Protein AF-A0A1G0HAV5-F1 (afdb_monomer_lite)

Radius of gyration: 28.21 Å; chains: 1; bounding box: 54×34×81 Å

pLDDT: mean 79.57, std 13.8, range [48.22, 93.81]

Secondary structure (DSSP, 8-state):
-EEEEE--S-TTS---EEEEE-----SS-HHHHHTPPTTEEEE--SSSPPPEEEE---------S-S---S---

Structure (mmCIF, N/CA/C/O backbone):
data_AF-A0A1G0HAV5-F1
#
_entry.id   AF-A0A1G0HAV5-F1
#
loop_
_atom_site.group_PDB
_atom_site.id
_atom_site.type_symbol
_atom_site.label_atom_id
_atom_site.label_alt_id
_atom_site.label_comp_id
_atom_site.label_asym_id
_atom_site.label_entity_id
_atom_site.label_seq_id
_atom_site.pdbx_PDB_ins_code
_atom_site.Cartn_x
_atom_site.Cartn_y
_atom_site.Cartn_z
_atom_site.occupancy
_atom_site.B_iso_or_equiv
_atom_site.auth_seq_id
_atom_site.auth_comp_id
_atom_site.auth_asym_id
_atom_site.auth_atom_id
_atom_site.pdbx_PDB_model_num
ATOM 1 N N . MET A 1 1 ? -13.048 5.562 22.653 1.00 52.09 1 MET A N 1
ATOM 2 C CA . MET A 1 1 ? -13.517 5.259 24.020 1.00 52.09 1 MET A CA 1
ATOM 3 C C . MET A 1 1 ? -15.004 5.526 24.042 1.00 52.09 1 MET A C 1
ATOM 5 O O . MET A 1 1 ? -15.400 6.580 23.562 1.00 52.09 1 MET A O 1
ATOM 9 N N . LYS A 1 2 ? -15.819 4.560 24.462 1.00 53.62 2 LYS A N 1
ATOM 10 C CA . LYS A 1 2 ? -17.258 4.764 24.637 1.00 53.62 2 LYS A CA 1
ATOM 11 C C . LYS A 1 2 ? -17.540 4.432 26.095 1.00 53.62 2 LYS A C 1
ATOM 13 O O . LYS A 1 2 ? -17.288 3.304 26.508 1.00 53.62 2 LYS A O 1
ATOM 18 N N . GLU A 1 3 ? -17.938 5.433 26.863 1.00 63.91 3 GLU A N 1
ATOM 19 C CA . GLU A 1 3 ? -18.267 5.264 28.275 1.00 63.91 3 GLU A CA 1
ATOM 20 C C . GLU A 1 3 ? -19.779 5.114 28.367 1.00 63.91 3 GLU A C 1
ATOM 22 O O . GLU A 1 3 ? -20.523 5.967 27.881 1.00 63.91 3 GLU A O 1
ATOM 27 N N . ASN A 1 4 ? -20.235 3.976 28.888 1.00 63.28 4 ASN A N 1
ATOM 28 C CA . ASN A 1 4 ? -21.653 3.729 29.095 1.00 63.28 4 ASN A CA 1
ATOM 29 C C . ASN A 1 4 ? -21.950 3.951 30.578 1.00 63.28 4 ASN A C 1
ATOM 31 O O . ASN A 1 4 ? -21.451 3.203 31.426 1.00 63.28 4 ASN A O 1
ATOM 35 N N . ILE A 1 5 ? -22.708 5.010 30.865 1.00 61.75 5 ILE A N 1
ATOM 36 C CA . ILE A 1 5 ? -23.114 5.400 32.213 1.00 61.75 5 ILE A CA 1
ATOM 37 C C . ILE A 1 5 ? -24.605 5.098 32.338 1.00 61.75 5 ILE A C 1
ATOM 39 O O . ILE A 1 5 ? -25.436 5.746 31.704 1.00 61.75 5 ILE A O 1
ATOM 43 N N . SER A 1 6 ? -24.943 4.094 33.144 1.00 64.81 6 SER A N 1
ATOM 44 C CA . SER A 1 6 ? -26.331 3.742 33.445 1.00 64.81 6 SER A CA 1
ATOM 45 C C . SER A 1 6 ? -26.740 4.321 34.799 1.00 64.81 6 SER A C 1
ATOM 47 O O . SER A 1 6 ? -26.138 3.977 35.820 1.00 64.81 6 SER A O 1
ATOM 49 N N . TYR A 1 7 ? -27.781 5.154 34.816 1.00 64.12 7 TYR A N 1
ATOM 50 C CA . TYR A 1 7 ? -28.392 5.682 36.037 1.00 64.12 7 TYR A CA 1
ATOM 51 C C . TYR A 1 7 ? -29.659 4.879 36.362 1.00 64.12 7 TYR A C 1
ATOM 53 O O . TYR A 1 7 ? -30.521 4.716 35.504 1.00 64.12 7 TYR A O 1
ATOM 61 N N . SER A 1 8 ? -29.768 4.360 37.587 1.00 60.12 8 SER A N 1
ATOM 62 C CA . SER A 1 8 ? -30.996 3.738 38.107 1.00 60.12 8 SER A CA 1
ATOM 63 C C . SER A 1 8 ? -31.650 4.664 39.140 1.00 60.12 8 SER A C 1
ATOM 65 O O . SER A 1 8 ? -30.949 5.220 39.990 1.00 60.12 8 SER A O 1
ATOM 67 N N . GLU A 1 9 ? -32.973 4.846 39.056 1.00 63.28 9 GLU A N 1
ATOM 68 C CA . GLU A 1 9 ? -33.796 5.795 39.838 1.00 63.28 9 GLU A CA 1
ATOM 69 C C . GLU A 1 9 ? -33.965 5.438 41.336 1.00 63.28 9 GLU A C 1
ATOM 71 O O . GLU A 1 9 ? -35.070 5.395 41.866 1.00 63.28 9 GLU A O 1
ATOM 76 N N . SER A 1 10 ? -32.884 5.183 42.074 1.00 56.66 10 SER A N 1
ATOM 77 C CA . SER A 1 10 ? -32.961 5.042 43.537 1.00 56.66 10 SER A CA 1
ATOM 78 C C . SER A 1 10 ? -31.701 5.578 44.208 1.00 56.66 10 SER A C 1
ATOM 80 O O . SER A 1 10 ? -30.828 4.813 44.617 1.00 56.66 10 SER A O 1
ATOM 82 N N . SER A 1 11 ? -31.643 6.898 44.389 1.00 58.16 11 SER A N 1
ATOM 83 C CA . SER A 1 11 ? -30.506 7.655 44.939 1.00 58.16 11 SER A CA 1
ATOM 84 C C . SER A 1 11 ? -29.935 7.140 46.273 1.00 58.16 11 SER A C 1
ATOM 86 O O . SER A 1 11 ? -28.771 7.399 46.557 1.00 58.16 11 SER A O 1
ATOM 88 N N . MET A 1 12 ? -30.685 6.361 47.066 1.00 55.41 12 MET A N 1
ATOM 89 C CA . MET A 1 12 ? -30.195 5.763 48.325 1.00 55.41 1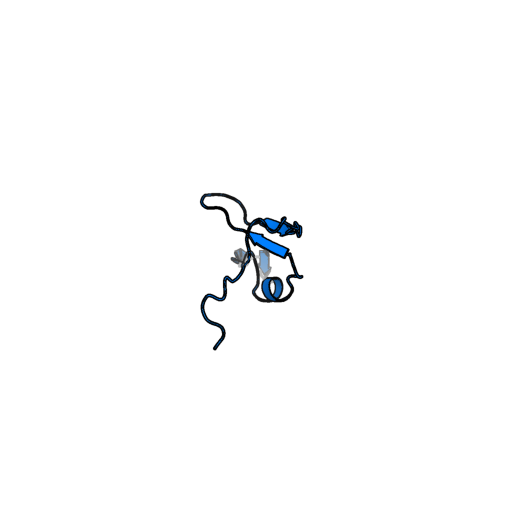2 MET A CA 1
ATOM 90 C C . MET A 1 12 ? -29.488 4.398 48.161 1.00 55.41 12 MET A C 1
ATOM 92 O O . MET A 1 12 ? -28.920 3.881 49.119 1.00 55.41 12 MET A O 1
ATOM 96 N N . ARG A 1 13 ? -29.497 3.808 46.955 1.00 65.12 13 ARG A N 1
ATOM 97 C CA . ARG A 1 13 ? -28.857 2.518 46.606 1.00 65.12 13 ARG A CA 1
ATOM 98 C C . ARG A 1 13 ? -28.320 2.518 45.163 1.00 65.12 13 ARG A C 1
ATOM 100 O O . ARG A 1 13 ? -28.224 1.468 44.531 1.00 65.12 13 ARG A O 1
ATOM 107 N N . SER A 1 14 ? -28.006 3.685 44.603 1.00 55.66 14 SER A N 1
ATOM 108 C CA . SER A 1 14 ? -27.523 3.788 43.222 1.00 55.66 14 SER A CA 1
ATOM 109 C C . SER A 1 14 ? -26.022 3.513 43.169 1.00 55.66 14 SER A C 1
ATOM 111 O O . SER A 1 14 ? -25.199 4.409 4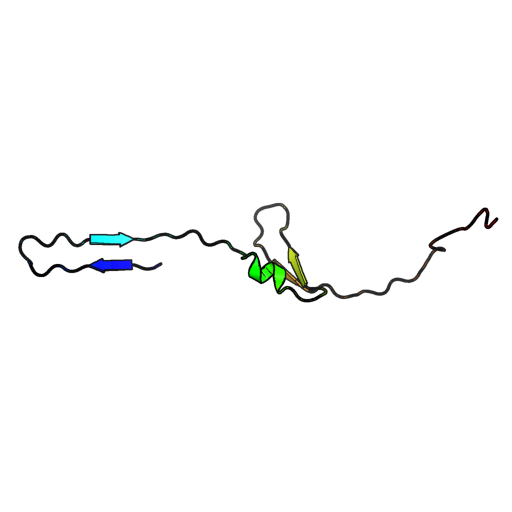3.335 1.00 55.66 14 SER A O 1
ATOM 113 N N . GLY A 1 15 ? -25.658 2.258 42.908 1.00 57.09 15 GLY A N 1
ATOM 114 C CA . GLY A 1 15 ? -24.329 1.938 42.397 1.00 57.09 15 GLY A CA 1
ATOM 115 C C . GLY A 1 15 ? -24.186 2.525 40.994 1.00 57.09 15 GLY A C 1
ATOM 116 O O . GLY A 1 15 ? -24.856 2.081 40.064 1.00 57.09 15 GLY A O 1
ATOM 117 N N . ILE A 1 16 ? -23.342 3.542 40.836 1.00 60.22 16 ILE A N 1
ATOM 118 C CA . ILE A 1 16 ? -22.996 4.088 39.523 1.00 60.22 16 ILE A CA 1
ATOM 119 C C . ILE A 1 16 ? -22.110 3.045 38.832 1.00 60.22 16 ILE A C 1
ATOM 121 O O . ILE A 1 16 ? -20.982 2.804 39.258 1.00 60.22 16 ILE A O 1
ATOM 125 N N . SER A 1 17 ? -22.623 2.392 37.788 1.00 62.09 17 SER A N 1
ATOM 126 C CA . SER A 1 17 ? -21.826 1.479 36.966 1.00 62.09 17 SER A CA 1
ATOM 127 C C . SER A 1 17 ? -21.206 2.265 35.816 1.00 62.09 17 SER A C 1
ATOM 129 O O . SER A 1 17 ? -21.887 2.618 34.854 1.00 62.09 17 SER A O 1
ATOM 131 N N . ILE A 1 18 ? -19.915 2.581 35.937 1.00 67.44 18 ILE A N 1
ATOM 132 C CA . ILE A 1 18 ? -19.120 3.157 34.849 1.00 67.44 18 ILE A CA 1
ATOM 133 C C . ILE A 1 18 ? -18.434 1.989 34.146 1.00 67.44 18 ILE A C 1
ATOM 135 O O . ILE A 1 18 ? -17.436 1.452 34.630 1.00 67.44 18 ILE A O 1
ATOM 139 N N . SER A 1 19 ? -18.996 1.558 33.017 1.00 69.50 19 SER A N 1
ATOM 140 C CA . SER A 1 19 ? -18.392 0.491 32.217 1.00 69.50 19 SER A CA 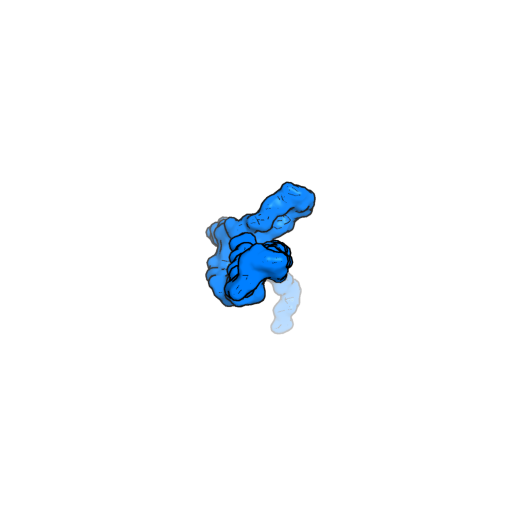1
ATOM 141 C C . SER A 1 19 ? -17.470 1.090 31.153 1.00 69.50 19 SER A C 1
ATOM 143 O O . SER A 1 19 ? -17.902 1.611 30.124 1.00 69.50 19 SER A O 1
ATOM 145 N N . ASN A 1 20 ? -16.164 1.021 31.416 1.00 73.31 20 ASN A N 1
ATOM 146 C CA . ASN A 1 20 ? -15.137 1.451 30.472 1.00 73.31 20 ASN A CA 1
ATOM 147 C C . ASN A 1 20 ? -14.838 0.335 29.473 1.00 73.31 20 ASN A C 1
ATOM 149 O O . ASN A 1 20 ? -14.017 -0.548 29.720 1.00 73.31 20 ASN A O 1
ATOM 153 N N . GLN A 1 21 ? -15.501 0.379 28.319 1.00 75.50 21 GLN A N 1
ATOM 154 C CA . GLN A 1 21 ? -15.268 -0.582 27.247 1.00 75.50 21 GLN A CA 1
ATOM 155 C C . GLN A 1 21 ? -14.046 -0.164 26.413 1.00 75.50 21 GLN A C 1
ATOM 157 O O . GLN A 1 21 ? -14.074 0.808 25.649 1.00 75.50 21 GLN A O 1
ATOM 162 N N . ARG A 1 22 ? -12.945 -0.912 26.560 1.00 79.06 22 ARG A N 1
ATOM 163 C CA . ARG A 1 22 ? -11.767 -0.822 25.686 1.00 79.06 22 ARG A CA 1
ATOM 164 C C . ARG A 1 22 ? -11.890 -1.861 24.577 1.00 79.06 22 ARG A C 1
ATOM 166 O O . ARG A 1 22 ? -11.980 -3.051 24.856 1.00 79.06 22 ARG A O 1
ATOM 173 N N . TYR A 1 23 ? -11.859 -1.403 23.330 1.00 80.00 23 TYR A N 1
ATOM 174 C CA . TYR A 1 23 ? -11.872 -2.267 22.153 1.00 80.00 23 TYR A CA 1
ATOM 175 C C . TYR A 1 23 ? -10.547 -2.150 21.416 1.00 80.00 23 TYR A C 1
ATOM 177 O O . TYR A 1 23 ? -10.110 -1.044 21.095 1.00 80.00 23 TYR A O 1
ATOM 185 N N . GLN A 1 24 ? -9.938 -3.291 21.112 1.00 78.44 24 GLN A N 1
ATOM 186 C CA . GLN A 1 24 ? -8.826 -3.358 20.179 1.00 78.44 24 GLN A CA 1
ATOM 187 C C . GLN A 1 24 ? -9.401 -3.459 18.766 1.00 78.44 24 GLN A C 1
ATOM 189 O O . GLN A 1 24 ? -10.044 -4.447 18.419 1.00 78.44 24 GLN A O 1
ATOM 194 N N . LYS A 1 25 ? -9.205 -2.413 17.962 1.00 83.56 25 LYS A N 1
ATOM 195 C CA . LYS A 1 25 ? -9.525 -2.444 16.532 1.00 83.56 25 LYS A CA 1
ATOM 196 C C . LYS A 1 25 ? -8.291 -2.859 15.744 1.00 83.56 25 LYS A C 1
ATOM 198 O O . LYS A 1 25 ? -7.168 -2.522 16.120 1.00 83.56 25 LYS A O 1
ATOM 203 N N . GLN A 1 26 ? -8.511 -3.589 14.656 1.00 83.31 26 GLN A N 1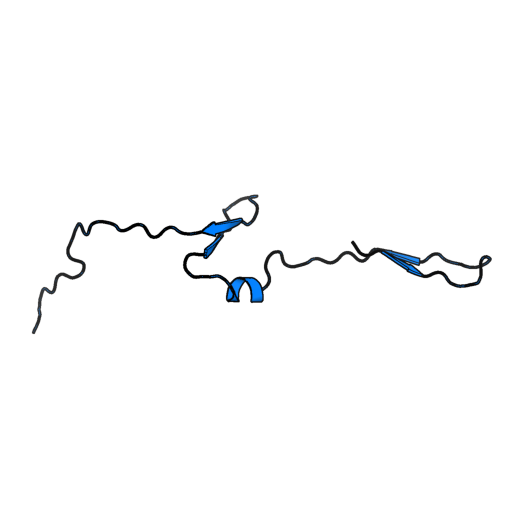
ATOM 204 C CA . GLN A 1 26 ? -7.464 -3.817 13.667 1.00 83.31 26 GLN A CA 1
ATOM 205 C C . GLN A 1 26 ? -7.056 -2.473 13.054 1.00 83.31 26 GLN A C 1
ATOM 207 O O . GLN A 1 26 ? -7.906 -1.609 12.845 1.00 83.31 26 GLN A O 1
ATOM 212 N N . ILE A 1 27 ? -5.755 -2.301 12.808 1.00 85.12 27 ILE A N 1
ATOM 213 C CA . ILE A 1 27 ? -5.208 -1.072 12.210 1.00 85.12 27 ILE A CA 1
ATOM 214 C C . ILE A 1 27 ? -5.629 -0.965 10.741 1.00 85.12 27 ILE A C 1
ATOM 216 O O . ILE A 1 27 ? -5.884 0.135 10.270 1.00 85.12 27 ILE A O 1
ATOM 220 N N . ILE A 1 28 ? -5.713 -2.107 10.051 1.00 87.44 28 ILE A N 1
ATOM 221 C CA . ILE A 1 28 ? -6.216 -2.219 8.683 1.00 87.44 28 ILE A CA 1
ATOM 222 C C . ILE A 1 28 ? -7.203 -3.379 8.625 1.00 87.44 28 ILE A C 1
ATOM 224 O O . ILE A 1 28 ? -6.890 -4.486 9.075 1.00 87.44 28 ILE A O 1
ATOM 228 N N . GLY A 1 29 ? -8.387 -3.122 8.083 1.00 90.75 29 GLY A N 1
ATOM 229 C CA . GLY A 1 29 ? -9.402 -4.135 7.829 1.00 90.75 29 GLY A CA 1
ATOM 230 C C . GLY A 1 29 ? -9.164 -4.885 6.509 1.00 90.75 29 GLY A C 1
ATOM 231 O O . GLY A 1 29 ? -8.626 -4.313 5.562 1.00 90.75 29 GLY A O 1
ATOM 232 N N . PRO A 1 30 ? -9.636 -6.138 6.373 1.00 90.44 30 PRO A N 1
ATOM 233 C CA . PRO A 1 30 ? -9.560 -6.878 5.109 1.00 90.44 30 PRO A CA 1
ATOM 234 C C . PRO A 1 30 ? -10.190 -6.122 3.933 1.00 90.44 30 PRO A C 1
ATOM 236 O O . PRO A 1 30 ? -9.659 -6.138 2.826 1.00 90.44 30 PRO A O 1
ATOM 239 N N . SER A 1 31 ? -11.291 -5.408 4.181 1.00 93.12 31 SER A N 1
ATOM 240 C CA . SER A 1 31 ? -11.949 -4.570 3.177 1.00 93.12 31 SER A CA 1
ATOM 241 C C . SER A 1 31 ? -11.038 -3.465 2.654 1.00 93.12 31 SER A C 1
ATOM 243 O O . SER A 1 31 ? -11.037 -3.217 1.458 1.00 93.12 31 SER A O 1
ATOM 245 N N . GLU A 1 32 ? -10.232 -2.826 3.501 1.00 89.75 32 GLU A N 1
ATOM 246 C CA . GLU A 1 32 ? -9.325 -1.755 3.066 1.00 89.75 32 GLU A CA 1
ATOM 247 C C . GLU A 1 32 ? -8.202 -2.290 2.175 1.00 89.75 32 GLU A C 1
ATOM 249 O O . GLU A 1 32 ? -7.794 -1.606 1.244 1.00 89.75 32 GLU A O 1
ATOM 254 N N . ILE A 1 33 ? -7.749 -3.526 2.412 1.00 90.12 33 ILE A N 1
ATOM 255 C CA . ILE A 1 33 ? -6.775 -4.211 1.549 1.00 90.12 33 ILE A CA 1
ATOM 256 C C . ILE A 1 33 ? -7.407 -4.537 0.192 1.00 90.12 33 ILE A C 1
ATOM 258 O O . ILE A 1 33 ? -6.782 -4.329 -0.841 1.00 90.12 33 ILE A O 1
ATOM 262 N N . MET A 1 34 ? -8.656 -5.011 0.188 1.00 92.12 34 MET A N 1
ATOM 263 C CA . MET A 1 34 ? -9.384 -5.338 -1.043 1.00 92.12 34 MET A CA 1
ATOM 264 C C . MET A 1 34 ? -9.707 -4.109 -1.907 1.00 92.12 34 MET A C 1
ATOM 266 O O . MET A 1 34 ? -9.842 -4.249 -3.116 1.00 92.12 34 MET A O 1
ATOM 270 N N . HIS A 1 35 ? -9.827 -2.920 -1.307 1.00 93.75 35 HIS A N 1
ATOM 271 C CA . HIS A 1 35 ? -10.104 -1.662 -2.015 1.00 93.75 35 HIS A CA 1
ATOM 272 C C . HIS A 1 35 ? -8.835 -0.868 -2.380 1.00 93.75 35 HIS A C 1
ATOM 274 O O . HIS A 1 35 ? -8.940 0.297 -2.765 1.00 93.75 35 HIS A O 1
ATOM 280 N N . LEU A 1 36 ? -7.635 -1.440 -2.228 1.00 93.12 36 LEU A N 1
ATOM 281 C CA . LEU A 1 36 ? -6.410 -0.781 -2.685 1.00 93.12 36 LEU A CA 1
ATOM 282 C C . LEU A 1 36 ? -6.414 -0.645 -4.208 1.00 93.12 36 LEU A C 1
ATOM 284 O O . LEU A 1 36 ? -6.703 -1.603 -4.922 1.00 93.12 36 LEU A O 1
ATOM 288 N N . ASN A 1 37 ? -6.061 0.544 -4.693 1.00 92.12 37 ASN A N 1
ATOM 289 C CA . ASN A 1 37 ? -5.880 0.764 -6.122 1.00 92.12 37 ASN A CA 1
ATOM 290 C C . ASN A 1 37 ? -4.541 0.185 -6.592 1.00 92.12 37 ASN A C 1
ATOM 292 O O . ASN A 1 37 ? -3.622 -0.032 -5.794 1.00 92.12 37 ASN A O 1
ATOM 296 N N . ASP A 1 38 ? -4.405 0.014 -7.906 1.00 91.62 38 ASP A N 1
ATOM 297 C CA . ASP A 1 38 ? -3.122 -0.325 -8.513 1.00 91.62 38 ASP A CA 1
ATOM 298 C C . ASP A 1 38 ? -2.042 0.668 -8.073 1.00 91.62 38 ASP A C 1
ATOM 300 O O . ASP A 1 38 ? -2.277 1.875 -7.967 1.00 91.62 38 ASP A O 1
ATOM 304 N N . LEU A 1 39 ? -0.841 0.140 -7.826 1.00 92.19 39 LEU A N 1
ATOM 305 C CA . LEU A 1 39 ? 0.309 0.895 -7.328 1.00 92.19 39 LEU A CA 1
ATOM 306 C C . LEU A 1 39 ? 0.138 1.498 -5.918 1.00 92.19 39 LEU A C 1
ATOM 308 O O . LEU A 1 39 ? 0.950 2.326 -5.513 1.00 92.19 39 LEU A O 1
ATOM 312 N N . GLU A 1 40 ? -0.844 1.080 -5.124 1.00 93.62 40 GLU A N 1
ATOM 313 C CA . GLU A 1 40 ? -0.930 1.435 -3.703 1.00 93.62 40 GLU A CA 1
ATOM 314 C C . GLU A 1 40 ? -0.599 0.234 -2.813 1.00 93.62 40 GLU A C 1
ATOM 316 O O . GLU A 1 40 ? -1.036 -0.887 -3.059 1.00 93.62 40 GLU A O 1
ATOM 321 N N . ALA A 1 41 ? 0.171 0.460 -1.746 1.00 90.44 41 ALA A N 1
ATOM 322 C CA . ALA A 1 41 ? 0.547 -0.602 -0.817 1.00 90.44 41 ALA A CA 1
ATOM 323 C C . ALA A 1 41 ? 0.618 -0.103 0.628 1.00 90.44 41 ALA A C 1
ATOM 325 O O . ALA A 1 41 ? 0.966 1.048 0.894 1.00 90.44 41 ALA A O 1
ATOM 326 N N . PHE A 1 42 ? 0.337 -0.998 1.574 1.00 92.31 42 PHE A N 1
ATOM 327 C CA . PHE A 1 42 ? 0.647 -0.788 2.985 1.00 92.31 42 PHE A CA 1
ATOM 328 C C . PHE A 1 42 ? 1.985 -1.445 3.310 1.00 92.31 42 PHE A C 1
ATOM 330 O O . PHE A 1 42 ? 2.162 -2.641 3.078 1.00 92.31 42 PHE A O 1
ATOM 337 N N . ILE A 1 43 ? 2.924 -0.677 3.858 1.00 91.50 43 ILE A N 1
ATOM 338 C CA . ILE A 1 43 ? 4.259 -1.168 4.205 1.00 91.50 43 ILE A CA 1
ATOM 339 C C . ILE A 1 43 ? 4.450 -1.154 5.714 1.00 91.50 43 ILE A C 1
ATOM 341 O O . ILE A 1 43 ? 4.132 -0.183 6.403 1.00 91.50 43 ILE A O 1
ATOM 345 N N . ARG A 1 44 ? 5.043 -2.243 6.209 1.00 90.94 44 ARG A N 1
ATOM 346 C CA . ARG A 1 44 ? 5.592 -2.346 7.556 1.00 90.94 44 ARG A CA 1
ATOM 347 C C . ARG A 1 44 ? 7.101 -2.502 7.465 1.00 90.94 44 ARG A C 1
ATOM 349 O O . ARG A 1 44 ? 7.588 -3.499 6.940 1.00 90.94 44 ARG A O 1
ATOM 356 N N . LEU A 1 45 ? 7.830 -1.529 7.996 1.00 90.38 45 LEU A N 1
ATOM 357 C CA . LEU A 1 45 ? 9.279 -1.625 8.121 1.00 90.38 45 LEU A CA 1
ATOM 358 C C . LEU A 1 45 ? 9.645 -2.503 9.329 1.00 90.38 45 LEU A C 1
ATOM 360 O O . LEU A 1 45 ? 8.908 -2.511 10.322 1.00 90.38 45 LEU A O 1
ATOM 364 N N . PRO A 1 46 ? 10.766 -3.245 9.275 1.00 90.81 46 PRO A N 1
ATOM 365 C CA . PRO A 1 46 ? 11.277 -3.939 10.449 1.00 90.81 46 PRO A CA 1
ATOM 366 C C . PRO A 1 46 ? 11.628 -2.917 11.539 1.00 90.81 46 PRO A C 1
ATOM 368 O O . PRO A 1 46 ? 12.289 -1.914 11.276 1.00 90.81 46 PRO A O 1
ATOM 371 N N . GLY A 1 47 ? 11.173 -3.169 12.767 1.00 87.62 47 GLY A N 1
ATOM 372 C CA . GLY A 1 47 ? 11.353 -2.273 13.913 1.00 87.62 47 GLY A CA 1
ATOM 373 C C . GLY A 1 47 ? 10.056 -1.617 14.395 1.00 87.62 47 GLY A C 1
ATOM 374 O O . GLY A 1 47 ? 8.953 -2.049 14.057 1.00 87.62 47 GLY A O 1
ATOM 375 N N . ASN A 1 48 ? 10.193 -0.579 15.227 1.00 88.56 48 ASN A N 1
ATOM 376 C CA . ASN A 1 48 ? 9.072 0.142 15.838 1.00 88.56 48 ASN A CA 1
ATOM 377 C C . ASN A 1 48 ? 8.623 1.332 14.976 1.00 88.56 48 ASN A C 1
ATOM 379 O O . ASN A 1 48 ? 8.602 2.475 15.431 1.00 88.56 48 ASN A O 1
ATOM 383 N N . PHE A 1 49 ? 8.312 1.060 13.710 1.00 89.69 49 PHE A N 1
ATOM 384 C CA . PHE A 1 49 ? 7.796 2.062 12.786 1.00 89.69 49 PHE A CA 1
ATOM 385 C C . PHE A 1 49 ? 6.283 1.922 12.627 1.00 89.69 49 PHE A C 1
ATOM 387 O O . PHE A 1 49 ? 5.765 0.798 12.625 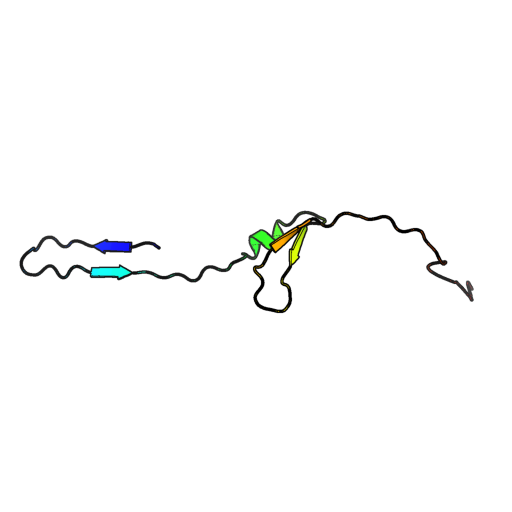1.00 89.69 49 PHE A O 1
ATOM 394 N N . PRO A 1 50 ? 5.560 3.045 12.483 1.00 89.12 50 PRO A N 1
ATOM 395 C CA . PRO A 1 50 ? 4.145 3.001 12.168 1.00 89.12 50 PRO A CA 1
ATOM 396 C C . PRO A 1 50 ? 3.933 2.376 10.786 1.00 89.12 50 PRO A C 1
ATOM 398 O O . PRO A 1 50 ? 4.767 2.491 9.888 1.00 89.12 50 PRO A O 1
ATOM 401 N N . LEU A 1 51 ? 2.790 1.718 10.624 1.00 88.88 51 LEU A N 1
ATOM 402 C CA . LEU A 1 51 ? 2.342 1.212 9.335 1.00 88.88 51 LEU A CA 1
ATOM 403 C C . LEU A 1 51 ? 1.932 2.395 8.449 1.00 88.88 51 LEU A C 1
ATOM 405 O O . LEU A 1 51 ? 1.173 3.255 8.898 1.00 88.88 51 LEU A O 1
ATOM 409 N N . THR A 1 52 ? 2.408 2.441 7.208 1.00 89.56 52 THR A N 1
ATOM 410 C CA . THR A 1 52 ? 2.135 3.560 6.295 1.00 89.56 52 THR A CA 1
ATOM 411 C C . THR A 1 52 ? 1.557 3.081 4.970 1.00 89.56 52 THR A C 1
ATOM 413 O O . THR A 1 52 ? 1.894 2.005 4.474 1.00 89.56 52 THR A O 1
ATOM 416 N N . LYS A 1 53 ? 0.664 3.896 4.396 1.00 91.31 53 LYS A N 1
ATOM 417 C CA . LYS A 1 53 ? 0.192 3.744 3.018 1.00 91.31 53 LYS A CA 1
ATOM 418 C C . LYS A 1 53 ? 1.156 4.483 2.098 1.00 91.31 53 LYS A C 1
ATOM 420 O O . LYS A 1 53 ? 1.447 5.654 2.337 1.00 91.31 53 LYS A O 1
ATOM 425 N N . ILE A 1 54 ? 1.630 3.811 1.060 1.00 92.56 54 ILE A N 1
ATOM 426 C CA . ILE A 1 54 ? 2.504 4.393 0.046 1.00 92.56 54 ILE A CA 1
ATOM 427 C C . ILE A 1 54 ? 1.889 4.252 -1.345 1.00 92.56 54 ILE A C 1
ATOM 429 O O . ILE A 1 54 ? 1.078 3.358 -1.594 1.00 92.56 54 ILE A O 1
ATOM 433 N N . LYS A 1 55 ? 2.317 5.135 -2.247 1.00 93.81 55 LYS A N 1
ATOM 434 C CA . LYS A 1 55 ? 2.043 5.055 -3.678 1.00 93.81 55 LYS A CA 1
ATOM 435 C C . LYS A 1 55 ? 3.347 4.719 -4.401 1.00 93.81 55 LYS A C 1
ATOM 437 O O . LYS A 1 55 ? 4.379 5.325 -4.121 1.00 93.81 55 LYS A O 1
ATOM 442 N N . LEU A 1 56 ? 3.305 3.713 -5.262 1.00 93.44 56 LEU A N 1
ATOM 443 C CA . LEU A 1 56 ? 4.425 3.228 -6.055 1.00 93.44 56 LEU A CA 1
ATOM 444 C C . LEU A 1 56 ? 4.413 3.941 -7.405 1.00 93.44 56 LEU A C 1
ATOM 446 O O . LEU A 1 56 ? 3.478 3.798 -8.184 1.00 93.44 56 LEU A O 1
ATOM 450 N N . ASP A 1 57 ? 5.466 4.683 -7.716 1.00 92.50 57 ASP A N 1
ATOM 451 C CA . ASP A 1 57 ? 5.584 5.291 -9.037 1.00 92.50 57 ASP A CA 1
ATOM 452 C C . ASP A 1 57 ? 6.202 4.293 -10.021 1.00 92.50 57 ASP A C 1
ATOM 454 O O . ASP A 1 57 ? 7.269 3.717 -9.775 1.00 92.50 57 ASP A O 1
ATOM 458 N N . TYR A 1 58 ? 5.531 4.081 -11.156 1.00 91.25 58 TYR A N 1
ATOM 459 C CA . TYR A 1 58 ? 6.061 3.235 -12.219 1.00 91.25 58 TYR A CA 1
ATOM 460 C C . TYR A 1 58 ? 7.272 3.914 -12.863 1.00 91.25 58 TYR A C 1
ATOM 462 O O . TYR A 1 58 ? 7.152 4.938 -13.537 1.00 91.25 58 TYR A O 1
ATOM 470 N N . LYS A 1 59 ? 8.454 3.326 -12.670 1.00 91.62 59 LYS A N 1
ATOM 471 C CA . LYS A 1 59 ? 9.698 3.798 -13.276 1.00 91.62 59 LYS A CA 1
ATOM 472 C C . LYS A 1 59 ? 10.112 2.860 -14.403 1.00 91.62 59 LYS A C 1
ATOM 474 O O . LYS A 1 59 ? 10.561 1.745 -14.139 1.00 91.62 59 LYS A O 1
ATOM 479 N N . SER A 1 60 ? 10.006 3.342 -15.641 1.00 89.50 60 SER A N 1
ATOM 480 C CA . SER A 1 60 ? 10.569 2.654 -16.805 1.00 89.50 60 SER A CA 1
ATOM 481 C C . SER A 1 60 ? 12.089 2.536 -16.653 1.00 89.50 60 SER A C 1
ATOM 483 O O . SER A 1 60 ? 12.756 3.489 -16.239 1.00 89.50 60 SER A O 1
ATOM 485 N N . ARG A 1 61 ? 12.631 1.350 -16.932 1.00 89.06 61 ARG A N 1
ATOM 486 C CA . ARG A 1 61 ? 14.069 1.065 -16.897 1.00 89.06 61 ARG A CA 1
ATOM 487 C C . ARG A 1 61 ? 14.502 0.599 -18.276 1.00 89.06 61 ARG A C 1
ATOM 489 O O . ARG A 1 61 ? 13.784 -0.168 -18.914 1.00 89.06 61 ARG A O 1
ATOM 496 N N . GLU A 1 62 ? 15.665 1.064 -18.714 1.00 89.00 62 GLU A N 1
ATOM 497 C CA . GLU A 1 62 ? 16.243 0.642 -19.986 1.00 89.00 62 GLU A CA 1
ATOM 498 C C . GLU A 1 62 ? 16.600 -0.842 -19.947 1.00 89.00 62 GLU A C 1
ATOM 500 O O . GLU A 1 62 ? 17.058 -1.372 -18.928 1.00 89.00 62 GLU A O 1
ATOM 505 N N . ASN A 1 63 ? 16.357 -1.513 -21.067 1.00 84.81 63 ASN A N 1
ATOM 506 C CA . ASN A 1 63 ? 16.659 -2.919 -21.207 1.00 84.81 63 ASN A CA 1
ATOM 507 C C . ASN A 1 63 ? 18.133 -3.075 -21.610 1.00 84.81 63 ASN A C 1
ATOM 509 O O . ASN A 1 63 ? 18.507 -2.779 -22.741 1.00 84.81 63 ASN A O 1
ATOM 513 N N . VAL A 1 64 ? 18.968 -3.485 -20.652 1.00 87.94 64 VAL A N 1
ATOM 514 C CA . VAL A 1 64 ? 20.424 -3.621 -20.835 1.00 87.94 64 VAL A CA 1
ATOM 515 C C . VAL A 1 64 ? 20.799 -4.959 -21.491 1.00 87.94 64 VAL A C 1
ATOM 517 O O . VAL A 1 64 ? 21.893 -5.082 -22.035 1.00 87.94 64 VAL A O 1
ATOM 520 N N . ALA A 1 65 ? 19.924 -5.968 -21.453 1.00 85.50 65 ALA A N 1
ATOM 521 C CA . ALA A 1 65 ? 20.220 -7.300 -21.974 1.00 85.50 65 ALA A CA 1
ATOM 522 C C . ALA A 1 65 ? 18.949 -8.047 -22.388 1.00 85.50 65 ALA A C 1
ATOM 524 O O . ALA A 1 65 ? 17.941 -7.998 -21.684 1.00 85.50 65 ALA A O 1
ATOM 525 N N . ASP A 1 66 ? 19.027 -8.807 -23.481 1.00 85.00 66 ASP A N 1
ATOM 526 C CA . ASP A 1 66 ? 17.896 -9.589 -23.981 1.00 85.00 66 ASP A CA 1
ATOM 527 C C . ASP A 1 66 ? 17.294 -10.478 -22.885 1.00 85.00 66 ASP A C 1
ATOM 529 O O . ASP A 1 66 ? 17.986 -11.260 -22.230 1.00 85.00 66 ASP A O 1
ATOM 533 N N . ALA A 1 67 ? 15.977 -10.362 -22.692 1.00 83.62 67 ALA A N 1
ATOM 534 C CA . ALA A 1 67 ? 15.266 -11.067 -21.626 1.00 83.62 67 ALA A CA 1
ATOM 535 C C . ALA A 1 67 ? 15.308 -12.594 -21.798 1.00 83.62 67 ALA A C 1
ATOM 537 O O . ALA A 1 67 ? 15.219 -13.336 -20.821 1.00 83.62 67 ALA A O 1
ATOM 538 N N . ILE A 1 68 ? 15.421 -13.065 -23.042 1.00 85.44 68 ILE A N 1
ATOM 539 C CA . ILE A 1 68 ? 15.488 -14.482 -23.386 1.00 85.44 68 ILE A CA 1
ATOM 540 C C . ILE A 1 68 ? 16.484 -14.648 -24.530 1.00 85.44 68 ILE A C 1
ATOM 542 O O . ILE A 1 68 ? 16.326 -14.046 -25.588 1.00 85.44 68 ILE A O 1
ATOM 546 N N . ILE A 1 69 ? 17.466 -15.528 -24.342 1.00 83.56 69 ILE A N 1
ATOM 547 C CA . ILE A 1 69 ? 18.386 -15.952 -25.400 1.00 83.56 69 ILE A CA 1
ATOM 548 C C . ILE A 1 69 ? 17.971 -17.365 -25.817 1.00 83.56 69 ILE A C 1
ATOM 550 O O . ILE A 1 69 ? 18.293 -18.349 -25.147 1.00 83.56 69 ILE A O 1
ATOM 554 N N . ALA A 1 70 ? 17.215 -17.477 -26.909 1.00 79.94 70 ALA A N 1
ATOM 555 C CA . ALA A 1 70 ? 16.804 -18.768 -27.450 1.00 79.94 70 ALA A CA 1
ATOM 556 C C . ALA A 1 70 ? 18.003 -19.436 -28.138 1.00 79.94 70 ALA A C 1
ATOM 558 O O . ALA A 1 70 ? 18.351 -19.103 -29.267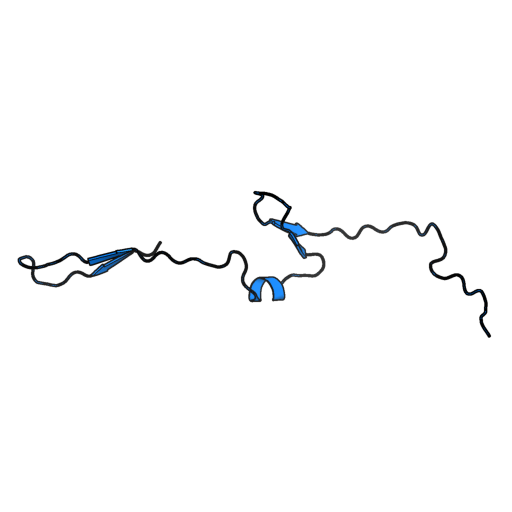 1.00 79.94 70 ALA A O 1
ATOM 559 N N . LYS A 1 71 ? 18.666 -20.372 -27.447 1.00 68.69 71 LYS A N 1
ATOM 560 C CA . LYS A 1 71 ? 19.835 -21.072 -28.006 1.00 68.69 71 LYS A CA 1
ATOM 561 C C . LYS A 1 71 ? 19.470 -22.234 -28.942 1.00 68.69 71 LYS A C 1
ATOM 563 O O . LYS A 1 71 ? 20.329 -22.690 -29.682 1.00 68.69 71 LYS A O 1
ATOM 568 N N . TYR A 1 72 ? 18.214 -22.680 -28.929 1.00 62.69 72 TYR A N 1
ATOM 569 C CA . TYR A 1 72 ? 17.678 -23.717 -29.811 1.00 62.69 72 TYR A CA 1
ATOM 570 C C . TYR A 1 72 ? 16.181 -23.460 -30.021 1.00 62.69 72 TYR A C 1
ATOM 572 O O . TYR A 1 72 ? 15.352 -23.930 -29.245 1.00 62.69 72 TYR A O 1
ATOM 580 N N . ALA A 1 73 ? 15.835 -22.661 -31.028 1.00 55.84 73 ALA A N 1
ATOM 581 C CA . ALA A 1 73 ? 14.508 -22.748 -31.625 1.00 55.84 73 ALA A CA 1
ATOM 582 C C . ALA A 1 73 ? 14.579 -23.915 -32.617 1.00 55.84 73 ALA A C 1
ATOM 584 O O . ALA A 1 73 ? 15.340 -23.844 -33.582 1.00 55.84 73 ALA A O 1
ATOM 585 N N . VAL A 1 74 ? 13.912 -25.016 -32.264 1.00 48.22 74 VAL A N 1
ATOM 586 C CA . VAL A 1 74 ? 13.751 -26.218 -33.099 1.00 48.22 74 VAL A CA 1
ATOM 587 C C . VAL A 1 74 ? 13.031 -25.861 -34.392 1.00 48.22 74 VAL A C 1
ATOM 589 O O . VAL A 1 74 ? 12.079 -25.052 -34.310 1.00 48.22 74 VAL A O 1
#

Sequence (74 aa):
MKENISYSESSMRSGISISNQRYQKQIIGPSEIMHLNDLEAFIRLPGNFPLTKIKLDYKSRENVADAIIAKYAV

Foldseek 3Di:
DDWDWDFDPDVVPTDTDTDDDDDDDDPDDPVNVVPDDPQWDWDDDPDDDDIDIDGHDDDDDDDPDDPDDCPDPD